Protein AF-A0AA88W824-F1 (afdb_monomer)

Mean predicted aligned error: 10.24 Å

Structure (mmCIF, N/CA/C/O backbone):
data_AF-A0AA88W824-F1
#
_entry.id   AF-A0AA88W824-F1
#
loop_
_atom_site.group_PDB
_atom_site.id
_atom_site.type_symbol
_atom_site.label_atom_id
_atom_site.label_alt_id
_atom_site.label_comp_id
_atom_site.label_asym_id
_atom_site.label_entity_id
_atom_site.label_seq_id
_atom_site.pdbx_PDB_ins_code
_atom_site.Cartn_x
_atom_site.Cartn_y
_atom_site.Cartn_z
_atom_site.occupancy
_atom_site.B_iso_or_equiv
_atom_site.auth_seq_id
_atom_site.auth_comp_id
_atom_site.auth_asym_id
_atom_site.auth_atom_id
_atom_site.pdbx_PDB_model_num
ATOM 1 N N . MET A 1 1 ? 12.846 -14.602 -17.036 1.00 25.97 1 MET A N 1
ATOM 2 C CA . MET A 1 1 ? 12.121 -14.948 -15.792 1.00 25.97 1 MET A CA 1
ATOM 3 C C . MET A 1 1 ? 12.261 -13.798 -14.805 1.00 25.97 1 MET A C 1
ATOM 5 O O . MET A 1 1 ? 13.334 -13.625 -14.248 1.00 25.97 1 MET A O 1
ATOM 9 N N . VAL A 1 2 ? 11.228 -12.968 -14.628 1.00 33.06 2 VAL A N 1
ATOM 10 C CA . VAL A 1 2 ? 11.223 -11.954 -13.558 1.00 33.06 2 VAL A CA 1
ATOM 11 C C . VAL A 1 2 ? 10.705 -12.645 -12.302 1.00 33.06 2 VAL A C 1
ATOM 13 O O . VAL A 1 2 ? 9.521 -12.957 -12.210 1.00 33.06 2 VAL A O 1
ATOM 16 N N . LEU A 1 3 ? 11.601 -12.940 -11.361 1.00 32.06 3 LEU A N 1
ATOM 17 C CA . LEU A 1 3 ? 11.238 -13.434 -10.036 1.00 32.06 3 LEU A CA 1
ATOM 18 C C . LEU A 1 3 ? 10.540 -12.298 -9.278 1.00 32.06 3 LEU A C 1
ATOM 20 O O . LEU A 1 3 ? 11.172 -11.521 -8.567 1.00 32.06 3 LEU A O 1
ATOM 24 N N . THR A 1 4 ? 9.225 -12.156 -9.444 1.00 43.94 4 THR A N 1
ATOM 25 C CA . THR A 1 4 ? 8.429 -11.348 -8.519 1.00 43.94 4 THR A CA 1
ATOM 26 C C . THR A 1 4 ? 8.339 -12.113 -7.205 1.00 43.94 4 THR A C 1
ATOM 28 O O . THR A 1 4 ? 7.482 -12.986 -7.061 1.00 43.94 4 THR A O 1
ATOM 31 N N . TYR A 1 5 ? 9.219 -11.804 -6.253 1.00 45.97 5 TYR A N 1
ATOM 32 C CA . TYR A 1 5 ? 9.064 -12.211 -4.857 1.00 45.97 5 TYR A CA 1
ATOM 33 C C . TYR A 1 5 ? 7.817 -11.503 -4.303 1.00 45.97 5 TYR A C 1
ATOM 35 O O . TYR A 1 5 ? 7.881 -10.400 -3.763 1.00 45.97 5 TYR A O 1
ATOM 43 N N . ARG A 1 6 ? 6.633 -12.072 -4.566 1.00 58.59 6 ARG A N 1
ATOM 44 C CA . ARG A 1 6 ? 5.355 -11.558 -4.063 1.00 58.59 6 ARG A CA 1
ATOM 45 C C . ARG A 1 6 ? 5.198 -12.015 -2.620 1.00 58.59 6 ARG A C 1
ATOM 47 O O . ARG A 1 6 ? 4.500 -12.991 -2.353 1.00 58.59 6 ARG A O 1
ATOM 54 N N . SER A 1 7 ? 5.830 -11.301 -1.696 1.00 75.00 7 SER A N 1
ATOM 55 C CA . SER A 1 7 ? 5.544 -11.466 -0.273 1.00 75.00 7 SER A CA 1
ATOM 56 C C . SER A 1 7 ? 4.084 -11.099 -0.024 1.00 75.00 7 SER A C 1
ATOM 58 O O . SER A 1 7 ? 3.650 -9.975 -0.281 1.00 75.00 7 SER A O 1
ATOM 60 N N . CYS A 1 8 ? 3.300 -12.067 0.427 1.00 83.88 8 CYS A N 1
ATOM 61 C CA . CYS A 1 8 ? 1.900 -11.884 0.765 1.00 83.88 8 CYS A CA 1
ATOM 62 C C . CYS A 1 8 ? 1.733 -12.140 2.258 1.00 83.88 8 CYS A C 1
ATOM 64 O O . CYS A 1 8 ? 2.090 -13.217 2.731 1.00 83.88 8 CYS A O 1
ATOM 66 N N . TYR A 1 9 ? 1.169 -11.177 2.983 1.00 85.94 9 TYR A N 1
ATOM 67 C CA . TYR A 1 9 ? 0.901 -11.301 4.412 1.00 85.94 9 TYR A CA 1
ATOM 68 C C . TYR A 1 9 ? -0.607 -11.320 4.663 1.00 85.94 9 TYR A C 1
ATOM 70 O O . TYR A 1 9 ? -1.365 -10.527 4.100 1.00 85.94 9 TYR A O 1
ATOM 78 N N . GLN A 1 10 ? -1.028 -12.244 5.524 1.00 88.00 10 GLN A N 1
ATOM 79 C CA . GLN A 1 10 ? -2.414 -12.437 5.949 1.00 88.00 10 GLN A CA 1
ATOM 80 C C . GLN A 1 10 ? -2.460 -12.958 7.393 1.00 88.00 10 GLN A C 1
ATOM 82 O O . GLN A 1 10 ? -1.465 -13.507 7.881 1.00 88.00 10 GLN A O 1
ATOM 87 N N . GLY A 1 11 ? -3.601 -12.783 8.068 1.00 87.62 11 GLY A N 1
ATOM 88 C CA . GLY A 1 11 ? -3.834 -13.274 9.432 1.00 87.62 11 GLY A CA 1
ATOM 89 C C . GLY A 1 11 ? -2.751 -12.848 10.432 1.00 87.62 11 GLY A C 1
ATOM 90 O O . GLY A 1 11 ? -2.249 -11.723 10.388 1.00 87.62 11 GLY A O 1
AT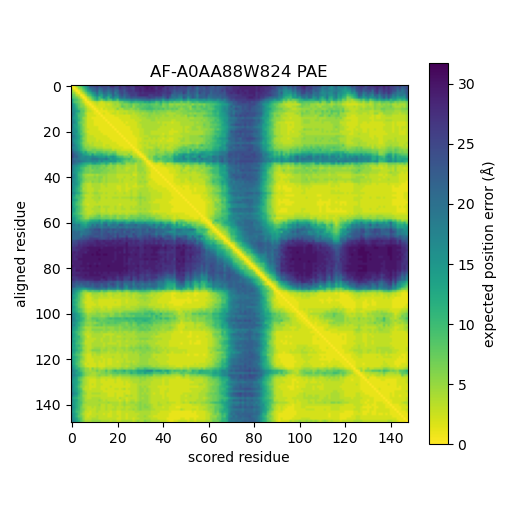OM 91 N N . GLU A 1 12 ? -2.345 -13.773 11.302 1.00 88.19 12 GLU A N 1
ATOM 92 C CA . GLU A 1 12 ? -1.336 -13.563 12.354 1.00 88.19 12 GLU A CA 1
ATOM 93 C C . GLU A 1 12 ? 0.008 -13.022 11.840 1.00 88.19 12 GLU A C 1
ATOM 95 O O . GLU A 1 12 ? 0.632 -12.172 12.477 1.00 88.19 12 GLU A O 1
ATOM 100 N N . GLY A 1 13 ? 0.462 -13.472 10.665 1.00 86.81 13 GLY A N 1
ATOM 101 C CA . GLY A 1 13 ? 1.717 -12.995 10.076 1.00 86.81 13 GLY A CA 1
ATOM 102 C C . GLY A 1 13 ? 1.667 -11.505 9.735 1.00 86.81 13 GLY A C 1
ATOM 103 O O . GLY A 1 13 ? 2.624 -10.774 9.986 1.00 86.81 13 GLY A O 1
ATOM 104 N N . LEU A 1 14 ? 0.525 -11.040 9.227 1.00 87.56 14 LEU A N 1
ATOM 105 C CA . LEU A 1 14 ? 0.293 -9.623 8.965 1.00 87.56 14 LEU A CA 1
ATOM 106 C C . LEU A 1 14 ? 0.157 -8.824 10.265 1.00 87.56 14 LEU A C 1
ATOM 108 O O . LEU A 1 14 ? 0.668 -7.715 10.350 1.00 87.56 14 LEU A O 1
ATOM 112 N N . VAL A 1 15 ? -0.519 -9.361 11.286 1.00 89.06 15 VAL A N 1
ATOM 113 C CA . VAL A 1 15 ? -0.605 -8.720 12.614 1.00 89.06 15 VAL A CA 1
ATOM 114 C C . VAL A 1 15 ? 0.779 -8.484 13.206 1.00 89.06 15 VAL A C 1
ATOM 116 O O . VAL A 1 15 ? 1.068 -7.366 13.629 1.00 89.06 15 VAL A O 1
ATOM 119 N N . ARG A 1 16 ? 1.657 -9.490 13.170 1.00 90.62 16 ARG A N 1
ATOM 120 C CA . ARG A 1 16 ? 3.043 -9.341 13.630 1.00 90.62 16 ARG A CA 1
ATOM 121 C C . ARG A 1 16 ? 3.808 -8.288 12.830 1.00 90.62 16 ARG A C 1
ATOM 123 O O . ARG A 1 16 ? 4.440 -7.431 13.437 1.00 90.62 16 ARG A O 1
ATOM 130 N N . LEU A 1 17 ? 3.709 -8.312 11.499 1.00 89.00 17 LEU A N 1
ATOM 131 C CA . LEU A 1 17 ? 4.379 -7.330 10.642 1.00 89.00 17 LEU A CA 1
ATOM 132 C C . LEU A 1 17 ? 3.921 -5.895 10.940 1.00 89.00 17 LEU A C 1
ATOM 134 O O . LEU A 1 17 ? 4.760 -5.018 11.120 1.00 89.00 17 LEU A O 1
ATOM 138 N N . LEU A 1 18 ? 2.607 -5.655 11.019 1.00 89.50 18 LEU A N 1
ATOM 139 C CA . LEU A 1 18 ? 2.086 -4.310 11.275 1.00 89.50 18 LEU A CA 1
ATOM 140 C C . LEU A 1 18 ? 2.484 -3.798 12.662 1.00 89.50 18 LEU A C 1
ATOM 142 O O . LEU A 1 18 ? 2.864 -2.641 12.768 1.00 89.50 18 LEU A O 1
ATOM 146 N N . LYS A 1 19 ? 2.491 -4.652 13.695 1.00 92.38 19 LYS A N 1
ATOM 147 C CA . LYS A 1 19 ? 2.970 -4.269 15.036 1.00 92.38 19 LYS A CA 1
ATOM 148 C C . LYS A 1 19 ? 4.453 -3.889 15.047 1.00 92.38 19 LYS A C 1
ATOM 150 O O . LYS A 1 19 ? 4.841 -2.967 15.758 1.00 92.38 19 LYS A O 1
ATOM 155 N N . LEU A 1 20 ? 5.288 -4.598 14.281 1.00 92.31 20 LEU A N 1
ATOM 156 C CA . LEU A 1 20 ? 6.708 -4.257 14.147 1.00 92.31 20 LEU A CA 1
ATOM 157 C C . LEU A 1 20 ? 6.884 -2.897 13.463 1.00 92.31 20 LEU A C 1
ATOM 159 O O . LEU A 1 20 ? 7.599 -2.051 13.992 1.00 92.31 20 LEU A O 1
ATOM 163 N N . LEU A 1 21 ? 6.178 -2.670 12.350 1.00 90.19 21 LEU A N 1
ATOM 164 C CA . LEU A 1 21 ? 6.204 -1.391 11.634 1.00 90.19 21 LEU A CA 1
ATOM 165 C C . LEU A 1 21 ? 5.684 -0.239 12.497 1.00 90.19 21 LEU A C 1
ATOM 167 O O . LEU A 1 21 ? 6.287 0.826 12.522 1.00 90.19 21 LEU A O 1
ATOM 171 N N . GLU A 1 22 ? 4.589 -0.444 13.226 1.00 91.81 22 GLU A N 1
ATOM 172 C CA . GLU A 1 22 ? 4.021 0.561 14.127 1.00 91.81 22 GLU A CA 1
ATOM 173 C C . GLU A 1 22 ? 5.022 0.958 15.217 1.00 91.81 22 GLU A C 1
ATOM 175 O O . GLU A 1 22 ? 5.246 2.145 15.460 1.00 91.81 22 GLU A O 1
ATOM 180 N N . ARG A 1 23 ? 5.690 -0.030 15.827 1.00 92.12 23 ARG A N 1
ATOM 181 C CA . ARG A 1 23 ? 6.735 0.218 16.825 1.00 92.12 23 ARG A CA 1
ATOM 182 C C . ARG A 1 23 ? 7.915 0.987 16.235 1.00 92.12 23 ARG A C 1
ATOM 184 O O . ARG A 1 23 ? 8.442 1.883 16.892 1.00 92.12 23 ARG A O 1
ATOM 191 N N . GLU A 1 24 ? 8.343 0.639 15.026 1.00 89.75 24 GLU A N 1
ATOM 192 C CA . GLU A 1 24 ? 9.439 1.324 14.337 1.00 89.75 24 GLU A CA 1
ATOM 193 C C . GLU A 1 24 ? 9.069 2.777 14.003 1.00 89.75 24 GLU A C 1
ATOM 195 O O . GLU A 1 24 ? 9.832 3.691 14.313 1.00 89.75 24 GLU A O 1
ATOM 200 N N . ILE A 1 25 ? 7.856 3.007 13.491 1.00 88.69 25 ILE A N 1
ATOM 201 C CA . ILE A 1 25 ? 7.307 4.343 13.223 1.00 88.69 25 ILE A CA 1
ATOM 202 C C . ILE A 1 25 ? 7.291 5.189 14.496 1.00 88.69 25 ILE A C 1
ATOM 204 O O . ILE A 1 25 ? 7.772 6.322 14.482 1.00 88.69 25 ILE A O 1
ATOM 208 N N . GLU A 1 26 ? 6.764 4.654 15.599 1.00 89.12 26 GLU A N 1
ATOM 209 C CA . GLU A 1 26 ? 6.687 5.399 16.857 1.00 89.12 26 GLU A CA 1
ATOM 210 C C . GLU A 1 26 ? 8.088 5.671 17.426 1.00 89.12 26 GLU A C 1
ATOM 212 O O . GLU A 1 26 ? 8.350 6.774 17.900 1.00 89.12 26 GLU A O 1
ATOM 217 N N . THR A 1 27 ? 9.025 4.728 17.281 1.00 87.44 27 THR A N 1
ATOM 218 C CA . THR A 1 27 ? 10.427 4.925 17.683 1.00 87.44 27 THR A CA 1
ATOM 219 C C . THR A 1 27 ? 11.047 6.101 16.929 1.00 87.44 27 THR A C 1
ATOM 221 O O . THR A 1 27 ? 11.510 7.050 17.558 1.00 87.44 27 THR A O 1
ATOM 224 N N . VAL A 1 28 ? 11.000 6.096 15.591 1.00 85.31 28 VAL A N 1
ATOM 225 C CA . VAL A 1 28 ? 11.556 7.186 14.764 1.00 85.31 28 VAL A CA 1
ATOM 226 C C . VAL A 1 28 ? 10.865 8.519 15.066 1.00 85.31 28 VAL A C 1
ATOM 228 O O . VAL A 1 28 ? 11.503 9.573 15.066 1.00 85.31 28 VAL A O 1
ATOM 231 N N . ARG A 1 29 ? 9.566 8.485 15.368 1.00 83.12 29 ARG A N 1
ATOM 232 C CA . ARG A 1 29 ? 8.777 9.677 15.678 1.00 83.12 29 ARG A CA 1
ATOM 233 C C . ARG A 1 29 ? 9.134 10.306 17.024 1.00 83.12 29 ARG A C 1
ATOM 235 O O . ARG A 1 29 ? 9.182 11.531 17.102 1.00 83.12 29 ARG A O 1
ATOM 242 N N . ILE A 1 30 ? 9.426 9.510 18.052 1.00 78.56 30 ILE A N 1
ATOM 243 C CA . ILE A 1 30 ? 9.901 10.016 19.353 1.00 78.56 30 ILE A CA 1
ATOM 244 C C . ILE A 1 30 ? 11.241 10.749 19.194 1.00 78.56 30 ILE A C 1
ATOM 246 O O . ILE A 1 30 ? 11.459 11.774 19.835 1.00 78.56 30 ILE A O 1
ATOM 250 N N . PHE A 1 31 ? 12.113 10.282 18.298 1.00 72.62 31 PHE A N 1
ATOM 251 C CA . PHE A 1 31 ? 13.379 10.961 18.002 1.00 72.62 31 PHE A CA 1
ATOM 252 C C . PHE A 1 31 ? 13.217 12.244 17.169 1.00 72.62 31 PHE A C 1
ATOM 254 O O . PHE A 1 31 ? 14.150 13.041 17.097 1.00 72.62 31 PHE A O 1
ATOM 261 N N . ASN A 1 32 ? 12.057 12.468 16.540 1.00 68.50 32 ASN A N 1
ATOM 262 C CA . ASN A 1 32 ? 11.829 13.583 15.619 1.00 68.50 32 ASN A CA 1
ATOM 263 C C . ASN A 1 32 ? 10.467 14.260 15.862 1.00 68.50 32 ASN A C 1
ATOM 265 O O . ASN A 1 32 ? 9.590 14.298 14.997 1.00 68.50 32 ASN A O 1
ATOM 269 N N . THR A 1 33 ? 10.284 14.804 17.067 1.00 72.38 33 THR A N 1
ATOM 270 C CA . THR A 1 33 ? 9.034 15.458 17.507 1.00 72.38 33 THR A CA 1
ATOM 271 C C . THR A 1 33 ? 8.814 16.854 16.917 1.00 72.38 33 THR A C 1
ATOM 273 O O . THR A 1 33 ? 7.743 17.432 17.088 1.00 72.38 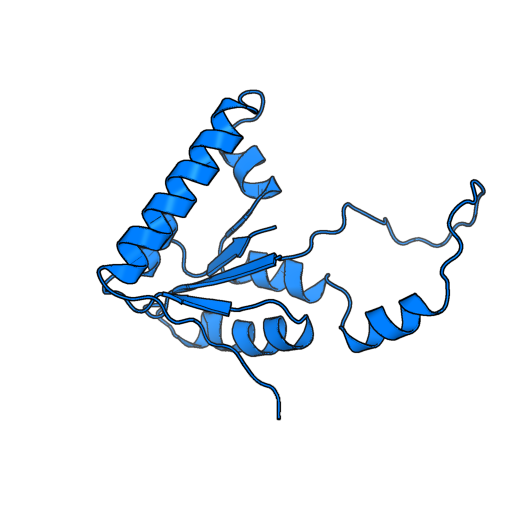33 THR A O 1
ATOM 276 N N . ASN A 1 34 ? 9.795 17.392 16.189 1.00 78.50 34 ASN A N 1
ATOM 277 C CA . ASN A 1 34 ? 9.801 18.783 15.728 1.00 78.50 34 ASN A CA 1
ATOM 278 C C . ASN A 1 34 ? 8.852 19.057 14.548 1.00 78.50 34 ASN A C 1
ATOM 280 O O . ASN A 1 34 ? 8.620 20.215 14.204 1.00 78.50 34 ASN A O 1
ATOM 284 N N . LEU A 1 35 ? 8.304 18.016 13.910 1.00 82.38 35 LEU A N 1
ATOM 285 C CA . LEU A 1 35 ? 7.421 18.151 12.752 1.00 82.38 35 LEU A CA 1
ATOM 286 C C . LEU A 1 35 ? 5.980 17.723 13.069 1.00 82.38 35 LEU A C 1
ATOM 288 O O . LEU A 1 35 ? 5.754 16.656 13.645 1.00 82.38 35 LEU A O 1
ATOM 292 N N . PRO A 1 36 ? 4.969 18.484 12.605 1.00 87.38 36 PRO A N 1
ATOM 293 C CA . PRO A 1 36 ? 3.584 18.035 12.623 1.00 87.38 36 PRO A CA 1
ATOM 294 C C . PRO A 1 36 ? 3.422 16.673 11.937 1.00 87.38 36 PRO A C 1
ATOM 296 O O . PRO A 1 36 ? 3.988 16.438 10.866 1.00 87.38 36 PRO A O 1
ATOM 299 N N . HIS A 1 37 ? 2.568 15.809 12.498 1.00 83.62 37 HIS A N 1
ATOM 300 C CA . HIS A 1 37 ? 2.371 14.422 12.043 1.00 83.62 37 HIS A CA 1
ATOM 301 C C . HIS A 1 37 ? 2.191 14.298 10.522 1.00 83.62 37 HIS A C 1
ATOM 303 O O . HIS A 1 37 ? 2.804 13.455 9.880 1.00 83.62 37 HIS A O 1
ATOM 309 N N . LYS A 1 38 ? 1.395 15.188 9.920 1.00 85.19 38 LYS A N 1
ATOM 310 C CA . LYS A 1 38 ? 1.107 15.184 8.479 1.00 85.19 38 LYS A CA 1
ATOM 311 C C . LYS A 1 38 ? 2.332 15.495 7.610 1.00 85.19 38 LYS A C 1
ATOM 313 O O . LYS A 1 38 ? 2.414 14.993 6.491 1.00 85.19 38 LYS A O 1
ATOM 318 N N . ILE A 1 39 ? 3.247 16.338 8.089 1.00 86.19 39 ILE A N 1
ATOM 319 C CA . ILE A 1 39 ? 4.468 16.711 7.360 1.00 86.19 39 ILE A CA 1
ATOM 320 C C . ILE A 1 39 ? 5.470 15.562 7.438 1.00 86.19 39 ILE A C 1
ATOM 322 O O . ILE A 1 39 ? 5.954 15.117 6.400 1.00 86.19 39 ILE A O 1
ATOM 326 N N . TRP A 1 40 ? 5.686 15.027 8.642 1.00 88.25 40 TRP A N 1
ATOM 327 C CA . TRP A 1 40 ? 6.540 13.861 8.867 1.00 88.25 40 TRP A CA 1
ATOM 328 C C . TRP A 1 40 ? 6.074 12.654 8.039 1.00 88.25 40 TRP A C 1
ATOM 330 O O . TRP A 1 40 ? 6.855 12.044 7.309 1.00 88.25 40 TRP A O 1
ATOM 340 N N . LEU A 1 41 ? 4.764 12.382 8.039 1.00 87.69 41 LEU A N 1
ATOM 341 C CA . LEU A 1 41 ? 4.188 11.283 7.269 1.00 87.69 41 LEU A CA 1
ATOM 342 C C . LEU A 1 41 ? 4.477 11.415 5.771 1.00 87.69 41 LEU A C 1
ATOM 344 O O . LEU A 1 41 ? 4.836 10.440 5.124 1.00 87.69 41 LEU A O 1
ATOM 348 N N . LYS A 1 42 ? 4.369 12.625 5.212 1.00 88.19 42 LYS A N 1
ATOM 349 C CA . LYS A 1 42 ? 4.677 12.873 3.796 1.00 88.19 42 LYS A CA 1
ATOM 350 C C . LYS A 1 42 ? 6.160 12.725 3.466 1.00 88.19 42 LYS A C 1
ATOM 352 O O . LYS A 1 42 ? 6.482 12.472 2.305 1.00 88.19 42 LYS A O 1
ATOM 357 N N . GLN A 1 43 ? 7.058 12.908 4.431 1.00 88.12 43 GLN A N 1
ATOM 358 C CA . GLN A 1 43 ? 8.496 12.733 4.217 1.00 88.12 43 GLN A CA 1
ATOM 359 C C . GLN A 1 43 ? 8.880 11.256 4.138 1.00 88.12 43 GLN A C 1
ATOM 361 O O . GLN A 1 43 ? 9.674 10.906 3.271 1.00 88.12 43 GLN A O 1
ATOM 366 N N . HIS A 1 44 ? 8.259 10.401 4.955 1.00 89.94 44 HIS A N 1
ATOM 367 C CA . HIS A 1 44 ? 8.601 8.975 5.050 1.00 89.94 44 HIS A CA 1
ATOM 368 C C . HIS A 1 44 ? 7.677 8.043 4.255 1.00 89.94 44 HIS A C 1
ATOM 370 O O . HIS A 1 44 ? 8.072 6.939 3.889 1.00 89.94 44 HIS A O 1
ATOM 376 N N . PHE A 1 45 ? 6.458 8.484 3.935 1.00 93.94 45 PHE A N 1
ATOM 377 C CA . PHE A 1 45 ? 5.459 7.656 3.267 1.00 93.94 45 PHE A CA 1
ATOM 378 C C . PHE A 1 45 ? 4.833 8.350 2.057 1.00 93.94 45 PHE A C 1
ATOM 380 O O . PHE A 1 45 ? 4.724 9.577 1.969 1.00 93.94 45 PHE A O 1
ATOM 387 N N . SER A 1 46 ? 4.397 7.528 1.109 1.00 95.12 46 SER A N 1
ATOM 388 C CA . SER A 1 46 ? 3.495 7.903 0.017 1.00 95.12 46 SER A CA 1
ATOM 389 C C . SER A 1 46 ? 2.192 7.147 0.221 1.00 95.12 46 SER A C 1
ATOM 391 O O . SER A 1 46 ? 2.213 5.919 0.238 1.00 95.12 46 SER A O 1
ATOM 393 N N . VAL A 1 47 ? 1.070 7.842 0.399 1.00 95.19 47 VAL A N 1
ATOM 394 C CA . VAL A 1 47 ? -0.200 7.197 0.763 1.00 95.19 47 VAL A CA 1
ATOM 395 C C . VAL A 1 47 ? -1.205 7.323 -0.371 1.00 95.19 47 VAL A C 1
ATOM 397 O O . VAL A 1 47 ? -1.490 8.411 -0.860 1.00 95.19 47 VAL A O 1
ATOM 400 N N . GLY A 1 48 ? -1.782 6.192 -0.761 1.00 94.81 48 GLY A N 1
ATOM 401 C CA . GLY A 1 48 ? -2.724 6.093 -1.863 1.00 94.81 48 GLY A CA 1
ATOM 402 C C . GLY A 1 48 ? -2.043 5.807 -3.199 1.00 94.81 48 GLY A C 1
ATOM 403 O O . GLY A 1 48 ? -0.850 6.030 -3.401 1.00 94.81 48 GLY A O 1
ATOM 404 N N . VAL A 1 49 ? -2.837 5.291 -4.136 1.00 95.75 49 VAL A N 1
ATOM 405 C CA . VAL A 1 49 ? -2.352 4.858 -5.453 1.00 95.75 49 VAL A CA 1
ATOM 406 C C . VAL A 1 49 ? -1.712 6.020 -6.218 1.00 95.75 49 VAL A C 1
ATOM 408 O O . VAL A 1 49 ? -0.656 5.843 -6.818 1.00 95.75 49 VAL A O 1
ATOM 411 N N . ASN A 1 50 ? -2.312 7.211 -6.170 1.00 95.31 50 ASN A N 1
ATOM 412 C CA . ASN A 1 50 ? -1.829 8.383 -6.898 1.00 95.31 50 ASN A CA 1
ATOM 413 C C . ASN A 1 50 ? -0.425 8.816 -6.450 1.00 95.31 50 ASN A C 1
ATOM 415 O O . ASN A 1 50 ? 0.463 8.984 -7.281 1.00 95.31 50 ASN A O 1
ATOM 419 N N . ASP A 1 51 ? -0.206 8.940 -5.140 1.00 94.88 51 ASP A N 1
ATOM 420 C CA . ASP A 1 51 ? 1.081 9.373 -4.592 1.00 94.88 51 ASP A CA 1
ATOM 421 C C . ASP A 1 51 ? 2.171 8.332 -4.863 1.00 94.88 51 ASP A C 1
ATOM 423 O O . ASP A 1 51 ? 3.256 8.684 -5.325 1.00 94.88 51 ASP A O 1
ATOM 427 N N . VAL A 1 52 ? 1.867 7.044 -4.664 1.00 95.50 52 VAL A N 1
ATOM 428 C CA . VAL A 1 52 ? 2.794 5.947 -4.989 1.00 95.50 52 VAL A CA 1
ATOM 429 C C . VAL A 1 52 ? 3.143 5.947 -6.483 1.00 95.50 52 VAL A C 1
ATOM 431 O O . VAL A 1 52 ? 4.316 5.828 -6.835 1.00 95.50 52 VAL A O 1
ATOM 434 N N . THR A 1 53 ? 2.155 6.143 -7.361 1.00 95.25 53 THR A N 1
ATOM 435 C CA . THR A 1 53 ? 2.368 6.219 -8.818 1.00 95.25 53 THR A CA 1
ATOM 436 C C . THR A 1 53 ? 3.256 7.412 -9.176 1.00 95.25 53 THR A C 1
ATOM 438 O O . THR A 1 53 ? 4.274 7.224 -9.841 1.00 95.25 53 THR A O 1
ATOM 441 N N . ARG A 1 54 ? 2.958 8.610 -8.642 1.00 94.56 54 ARG A N 1
ATOM 442 C CA . ARG A 1 54 ? 3.776 9.825 -8.834 1.00 94.56 54 ARG A CA 1
ATOM 443 C C . ARG A 1 54 ? 5.242 9.589 -8.502 1.00 94.56 54 ARG A C 1
ATOM 445 O O . ARG A 1 54 ? 6.107 10.158 -9.172 1.00 94.56 54 ARG A O 1
ATOM 452 N N . VAL A 1 55 ? 5.521 8.872 -7.414 1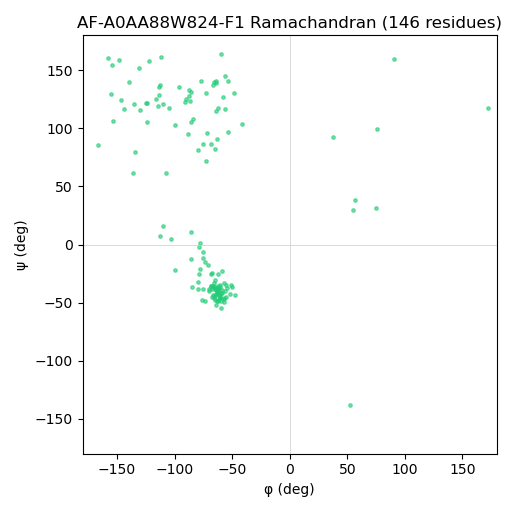.00 93.81 55 VAL A N 1
ATOM 453 C CA . VAL A 1 55 ? 6.899 8.624 -6.979 1.00 93.81 55 VAL A CA 1
ATOM 454 C C . VAL A 1 55 ? 7.565 7.610 -7.904 1.00 93.81 55 VAL A C 1
ATOM 456 O O . VAL A 1 55 ? 8.637 7.898 -8.427 1.00 93.81 55 VAL A O 1
ATOM 459 N N . LEU A 1 56 ? 6.912 6.483 -8.198 1.00 93.12 56 LEU A N 1
ATOM 460 C CA . LEU A 1 56 ? 7.460 5.465 -9.101 1.00 93.12 56 LEU A CA 1
ATOM 461 C C . LEU A 1 56 ? 7.769 5.999 -10.509 1.00 93.1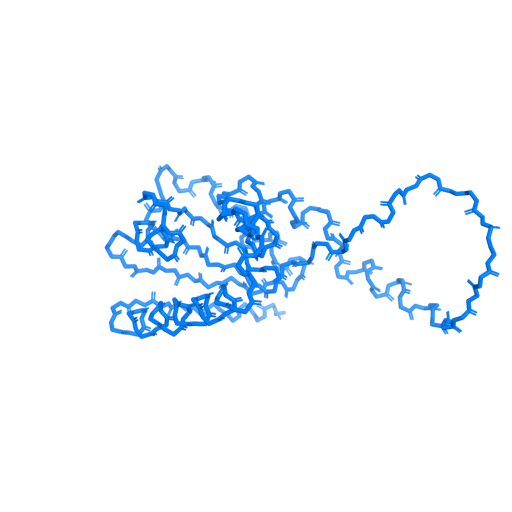2 56 LEU A C 1
ATOM 463 O O . LEU A 1 56 ? 8.793 5.640 -11.092 1.00 93.12 56 LEU A O 1
ATOM 467 N N . GLU A 1 57 ? 6.912 6.864 -11.053 1.00 92.44 57 GLU A N 1
ATOM 468 C CA . GLU A 1 57 ? 7.125 7.496 -12.362 1.00 92.44 57 GLU A CA 1
ATOM 469 C C . GLU A 1 57 ? 8.352 8.414 -12.371 1.00 92.44 57 GLU A C 1
ATOM 471 O O . GLU A 1 57 ? 9.087 8.442 -13.357 1.00 92.44 57 GLU A O 1
ATOM 476 N N . ARG A 1 58 ? 8.604 9.120 -11.259 1.00 90.38 58 ARG A N 1
ATOM 477 C CA . ARG A 1 58 ? 9.766 10.008 -11.088 1.00 90.38 58 ARG A CA 1
ATOM 478 C C . ARG A 1 58 ? 11.064 9.267 -10.783 1.00 90.38 58 ARG A C 1
ATOM 480 O O . ARG A 1 58 ? 12.132 9.830 -10.996 1.00 90.38 58 ARG A O 1
ATOM 487 N N . MET A 1 59 ? 10.995 8.032 -10.288 1.00 89.19 59 MET A N 1
ATOM 488 C CA . MET A 1 59 ? 12.186 7.199 -10.132 1.00 89.19 59 MET A CA 1
ATOM 489 C C . MET A 1 59 ? 12.761 6.864 -11.518 1.00 89.19 59 MET A C 1
ATOM 491 O O . MET A 1 59 ? 11.984 6.580 -12.433 1.00 89.19 59 MET A O 1
ATOM 495 N N . PRO A 1 60 ? 14.090 6.858 -11.709 1.00 79.88 60 PRO A N 1
ATOM 496 C CA . PRO A 1 60 ? 14.682 6.453 -12.976 1.00 79.88 60 PRO A CA 1
ATOM 497 C C . PRO A 1 60 ? 14.378 4.971 -13.267 1.00 79.88 60 PRO A C 1
ATOM 499 O O . PRO A 1 60 ? 14.417 4.138 -12.355 1.00 79.88 60 PRO A O 1
ATOM 502 N N . PRO A 1 61 ? 14.079 4.599 -14.526 1.00 72.81 61 PRO A N 1
ATOM 503 C CA . PRO A 1 61 ? 14.004 3.199 -14.921 1.00 72.81 61 PRO A CA 1
ATOM 504 C C . PRO A 1 61 ? 15.299 2.467 -14.605 1.00 72.81 61 PRO A C 1
ATOM 506 O O . PRO A 1 61 ? 16.382 3.011 -14.793 1.00 72.81 61 PRO A O 1
ATOM 509 N N . VAL A 1 62 ? 15.202 1.195 -14.221 1.00 68.12 62 VAL A N 1
ATOM 510 C CA . VAL A 1 62 ? 16.380 0.358 -13.938 1.00 68.12 62 VAL A CA 1
ATOM 511 C 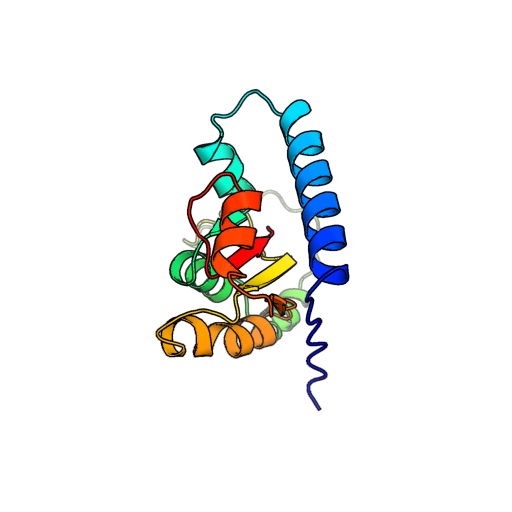C . VAL A 1 62 ? 17.351 0.312 -15.125 1.00 68.12 62 VAL A C 1
ATOM 513 O O . VAL A 1 62 ? 18.561 0.312 -14.921 1.00 68.12 62 VAL A O 1
ATOM 516 N N . ALA A 1 63 ? 16.832 0.333 -16.357 1.00 61.12 63 ALA A N 1
ATOM 517 C CA . ALA A 1 63 ? 17.641 0.402 -17.576 1.00 61.12 63 ALA A CA 1
ATOM 518 C C . ALA A 1 63 ? 18.399 1.737 -17.723 1.00 61.12 63 ALA A C 1
ATOM 520 O O . ALA A 1 63 ? 19.539 1.750 -18.173 1.00 61.12 63 ALA A O 1
ATOM 521 N N . ALA A 1 64 ? 17.800 2.851 -17.294 1.00 58.25 64 ALA A N 1
ATOM 522 C CA . ALA A 1 64 ? 18.426 4.172 -17.327 1.00 58.25 64 ALA A CA 1
ATOM 523 C C . ALA A 1 64 ? 19.407 4.380 -16.160 1.00 58.25 64 ALA A C 1
ATOM 525 O O . ALA A 1 64 ? 20.430 5.037 -16.326 1.00 58.25 64 ALA A O 1
ATOM 526 N N . ALA A 1 65 ? 19.138 3.777 -14.996 1.00 56.78 65 ALA A N 1
ATOM 527 C CA . ALA A 1 65 ? 20.047 3.804 -13.852 1.00 56.78 65 ALA A CA 1
ATOM 528 C C . ALA A 1 65 ? 21.379 3.103 -14.174 1.00 56.78 65 ALA A C 1
ATOM 530 O O . ALA A 1 65 ? 22.439 3.628 -13.849 1.00 56.78 65 ALA A O 1
ATOM 531 N N . ALA A 1 66 ? 21.343 1.968 -14.886 1.00 52.47 66 ALA A N 1
ATOM 532 C CA . ALA A 1 66 ? 22.550 1.279 -15.346 1.00 52.47 66 ALA A CA 1
ATOM 533 C C . ALA A 1 66 ? 23.375 2.125 -16.337 1.00 52.47 66 ALA A C 1
ATOM 535 O O . ALA A 1 66 ? 24.598 2.138 -16.249 1.00 52.47 66 ALA A O 1
ATOM 536 N N . ALA A 1 67 ? 22.721 2.891 -17.218 1.00 51.75 67 ALA A N 1
ATOM 537 C CA . ALA A 1 67 ? 23.398 3.824 -18.123 1.00 51.75 67 ALA A CA 1
ATOM 538 C C . ALA A 1 67 ? 24.026 5.021 -17.379 1.00 51.75 67 ALA A C 1
ATOM 540 O O . ALA A 1 67 ? 25.125 5.449 -17.718 1.00 51.75 67 ALA A O 1
ATOM 541 N N . ALA A 1 68 ? 23.381 5.516 -16.316 1.00 53.94 68 ALA A N 1
ATOM 542 C CA . ALA A 1 68 ? 23.928 6.571 -15.455 1.00 53.94 68 ALA A CA 1
ATOM 543 C C . ALA A 1 68 ? 25.109 6.098 -14.580 1.00 53.94 68 ALA A C 1
ATOM 545 O O . ALA A 1 68 ? 25.889 6.910 -14.092 1.00 53.94 68 ALA A O 1
ATOM 546 N N . THR A 1 69 ? 25.274 4.783 -14.409 1.00 45.97 69 THR A N 1
ATOM 547 C CA . THR A 1 69 ? 26.351 4.170 -13.610 1.00 45.97 69 THR A CA 1
ATOM 548 C C . THR A 1 69 ? 27.697 4.130 -14.366 1.00 45.97 69 THR A C 1
ATOM 550 O O . THR A 1 69 ? 28.717 3.741 -13.805 1.00 45.97 69 THR A O 1
ATOM 553 N N . GLY A 1 70 ? 27.735 4.584 -15.628 1.00 38.50 70 GLY A N 1
ATOM 554 C CA . GLY A 1 70 ? 28.963 4.769 -16.415 1.00 38.50 70 GLY A CA 1
ATOM 555 C C . GLY A 1 70 ? 29.773 6.031 -16.078 1.00 38.50 70 GLY A C 1
ATOM 556 O O . GLY A 1 70 ? 30.804 6.264 -16.699 1.00 38.50 70 GLY A O 1
ATOM 557 N N . SER A 1 71 ? 29.343 6.847 -15.110 1.00 41.16 71 SER A N 1
ATOM 558 C CA . SER A 1 71 ? 30.104 8.007 -14.632 1.00 41.16 71 SER A CA 1
ATOM 559 C C . SER A 1 71 ? 30.114 8.043 -13.105 1.00 41.16 71 SER A C 1
ATOM 561 O O . SER A 1 71 ? 29.361 8.765 -12.457 1.00 41.16 71 SER A O 1
ATOM 563 N N . PHE A 1 72 ? 30.981 7.225 -12.510 1.00 37.81 72 PHE A N 1
ATOM 564 C CA . PHE A 1 72 ? 31.456 7.475 -11.156 1.00 37.81 72 PHE A CA 1
ATOM 565 C C . PHE A 1 72 ? 32.691 8.370 -11.230 1.00 37.81 72 PHE A C 1
ATOM 567 O O . PHE A 1 72 ? 33.807 7.871 -11.338 1.00 37.81 72 PHE A O 1
ATOM 574 N N . SER A 1 73 ? 32.490 9.675 -11.086 1.00 33.56 73 SER A N 1
ATOM 575 C CA . SER A 1 73 ? 33.497 10.544 -10.481 1.00 33.56 73 SER A CA 1
ATOM 576 C C . SER A 1 73 ? 32.843 11.259 -9.308 1.00 33.56 73 SER A C 1
ATOM 578 O O . SER A 1 73 ? 31.999 12.137 -9.468 1.00 33.56 73 SER A O 1
ATOM 580 N N . ARG A 1 74 ? 33.199 10.805 -8.103 1.00 45.16 74 ARG A N 1
ATOM 581 C CA . ARG A 1 74 ? 33.033 11.567 -6.865 1.00 45.16 74 ARG A CA 1
ATOM 582 C C . ARG A 1 74 ? 33.928 12.806 -6.965 1.00 45.16 74 ARG A C 1
ATOM 584 O O . ARG A 1 74 ? 35.074 12.662 -7.369 1.00 45.16 74 ARG A O 1
ATOM 591 N N . LEU A 1 75 ? 33.400 13.941 -6.499 1.00 45.81 75 LEU A N 1
ATOM 592 C CA . LEU A 1 75 ? 34.012 15.277 -6.436 1.00 45.81 75 LEU A CA 1
ATOM 593 C C . LEU A 1 75 ? 34.068 16.012 -7.785 1.00 45.81 75 LEU A C 1
ATOM 595 O O . LEU A 1 75 ? 35.001 15.819 -8.548 1.00 45.81 75 LEU A O 1
ATOM 599 N N . ASP A 1 76 ? 33.120 16.928 -8.016 1.00 32.28 76 ASP A N 1
ATOM 600 C CA . ASP A 1 76 ? 33.515 18.273 -8.441 1.00 32.28 76 ASP A CA 1
ATOM 601 C C . ASP A 1 76 ? 32.461 19.331 -8.078 1.00 32.28 76 ASP A C 1
ATOM 603 O O . A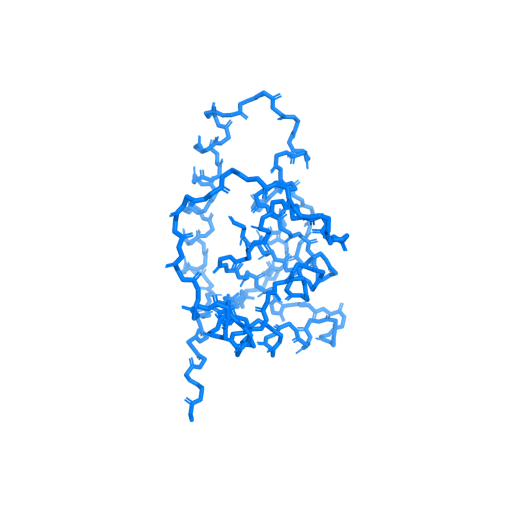SP A 1 76 ? 31.264 19.189 -8.344 1.00 32.28 76 ASP A O 1
ATOM 607 N N . VAL A 1 77 ? 32.937 20.397 -7.441 1.00 47.62 77 VAL A N 1
ATOM 608 C CA . VAL A 1 77 ? 32.257 21.684 -7.318 1.00 47.62 77 VAL A CA 1
ATOM 609 C C . VAL A 1 77 ? 32.598 22.427 -8.602 1.00 47.62 77 VAL A C 1
ATOM 611 O O . VAL A 1 77 ? 33.737 22.850 -8.735 1.00 47.62 77 VAL A O 1
ATOM 614 N N . SER A 1 78 ? 31.647 22.594 -9.528 1.00 41.59 78 SER A N 1
ATOM 615 C CA . SER A 1 78 ? 31.512 23.786 -10.394 1.00 41.59 78 SER A CA 1
ATOM 616 C C . SER A 1 78 ? 30.447 23.615 -11.485 1.00 41.59 78 SER A C 1
ATOM 618 O O . SER A 1 78 ? 30.562 22.796 -12.389 1.00 41.59 78 SER A O 1
ATOM 620 N N . ASN A 1 79 ? 29.430 24.471 -11.392 1.00 44.69 79 ASN A N 1
ATOM 621 C CA . ASN A 1 79 ? 28.794 25.223 -12.473 1.00 44.69 79 ASN A CA 1
ATOM 622 C C . ASN A 1 79 ? 28.617 24.543 -13.850 1.00 44.69 79 ASN A C 1
ATOM 624 O O . ASN A 1 79 ? 29.452 24.719 -14.738 1.00 44.69 79 ASN A O 1
ATOM 628 N N . ARG A 1 80 ? 27.461 23.897 -14.076 1.00 36.66 80 ARG A N 1
ATOM 629 C CA . ARG A 1 80 ? 26.814 23.839 -15.400 1.00 36.66 80 ARG A CA 1
ATOM 630 C C . ARG A 1 80 ? 25.294 23.876 -15.269 1.00 36.66 80 ARG A C 1
ATOM 632 O O . ARG A 1 80 ? 24.679 22.958 -14.732 1.00 36.66 80 ARG A O 1
ATOM 639 N N . ASP A 1 81 ? 24.720 24.942 -15.815 1.00 38.06 81 ASP A N 1
ATOM 640 C CA . ASP A 1 81 ? 23.303 25.094 -16.106 1.00 38.06 81 ASP A CA 1
ATOM 641 C C . ASP A 1 81 ? 22.809 23.963 -17.013 1.00 38.06 81 ASP A C 1
ATOM 643 O O . ASP A 1 81 ? 23.230 23.809 -18.160 1.00 38.06 81 ASP A O 1
ATOM 647 N N . SER A 1 82 ? 21.887 23.164 -16.492 1.00 37.62 82 SER A N 1
ATOM 648 C CA . SER A 1 82 ? 20.925 22.377 -17.261 1.00 37.62 82 SER A CA 1
ATOM 649 C C . SER A 1 82 ? 19.721 22.169 -16.353 1.00 37.62 82 SER A C 1
ATOM 651 O O . SER A 1 82 ? 19.776 21.466 -15.347 1.00 37.62 82 SER A O 1
ATOM 653 N N . THR A 1 83 ? 18.652 22.887 -16.667 1.00 41.03 83 THR A N 1
ATOM 654 C CA . THR A 1 83 ? 17.394 22.994 -15.930 1.00 41.03 83 THR A CA 1
ATOM 655 C C . THR A 1 83 ? 16.766 21.628 -15.651 1.00 41.03 83 THR A C 1
ATOM 657 O O . THR A 1 83 ? 16.031 21.063 -16.454 1.00 41.03 83 THR A O 1
ATOM 660 N N . GLY A 1 84 ? 17.018 21.116 -14.453 1.00 39.81 84 GLY A N 1
ATOM 661 C CA . GLY A 1 84 ? 16.362 19.940 -13.907 1.00 39.81 84 GLY A CA 1
ATOM 662 C C . GLY A 1 84 ? 16.662 19.866 -12.424 1.00 39.81 84 GLY A C 1
ATOM 663 O O . GLY A 1 84 ? 17.631 19.234 -12.031 1.00 39.81 84 GLY A O 1
ATOM 664 N N . ASN A 1 85 ? 15.856 20.560 -11.615 1.00 36.06 85 ASN A N 1
ATOM 665 C CA . ASN A 1 85 ? 15.916 20.545 -10.153 1.00 36.06 85 ASN A CA 1
ATOM 666 C C . ASN A 1 85 ? 16.146 19.109 -9.648 1.00 36.06 85 ASN A C 1
ATOM 668 O O . ASN A 1 85 ? 15.210 18.304 -9.626 1.00 36.06 85 ASN A O 1
ATOM 672 N N . ALA A 1 86 ? 17.374 18.791 -9.233 1.00 46.19 86 ALA A N 1
ATOM 673 C CA . ALA A 1 86 ? 17.692 17.568 -8.511 1.00 46.19 86 ALA A CA 1
ATOM 674 C C . ALA A 1 86 ? 17.137 17.716 -7.089 1.00 46.19 86 ALA A C 1
ATOM 676 O O . ALA A 1 86 ? 17.854 17.961 -6.122 1.00 46.19 86 ALA A O 1
ATOM 677 N N . GLY A 1 87 ? 15.808 17.660 -6.987 1.00 44.78 87 GLY A N 1
ATOM 678 C CA . GLY A 1 87 ? 15.122 17.527 -5.715 1.00 44.78 87 GLY A CA 1
ATOM 679 C C . GLY A 1 87 ? 15.563 16.239 -5.012 1.00 44.78 87 GLY A C 1
ATOM 680 O O . GLY A 1 87 ? 16.132 15.353 -5.655 1.00 44.78 87 GLY A O 1
ATOM 681 N N . PRO A 1 88 ? 15.298 16.111 -3.701 1.00 50.28 88 PRO A N 1
ATOM 682 C CA . PRO A 1 88 ? 15.642 14.912 -2.946 1.00 50.28 88 PRO A CA 1
ATOM 683 C C . PRO A 1 88 ? 15.166 13.669 -3.702 1.00 50.28 88 PRO A C 1
ATOM 685 O O . PRO A 1 88 ? 14.024 13.620 -4.167 1.00 50.28 88 PRO A O 1
ATOM 688 N N . THR A 1 89 ? 16.052 12.687 -3.866 1.00 56.16 89 THR A N 1
ATOM 689 C CA . THR A 1 89 ? 15.768 11.430 -4.559 1.00 56.16 89 THR A CA 1
ATOM 690 C C . THR A 1 89 ? 14.685 10.677 -3.791 1.00 56.16 89 THR A C 1
ATOM 692 O O . THR A 1 89 ? 14.968 9.936 -2.854 1.00 56.16 89 THR A O 1
ATOM 695 N N . LEU A 1 90 ? 13.421 10.907 -4.147 1.00 69.31 90 LEU A N 1
ATOM 696 C CA . LEU A 1 90 ? 12.271 10.215 -3.572 1.00 69.31 90 LEU A CA 1
ATOM 697 C C . LEU A 1 90 ? 12.229 8.805 -4.165 1.00 69.31 90 LEU A C 1
ATOM 699 O O . LEU A 1 90 ? 11.600 8.567 -5.195 1.00 69.31 90 LEU A O 1
ATOM 703 N N . GLN A 1 91 ? 12.954 7.889 -3.536 1.00 87.38 91 GLN A N 1
ATOM 704 C CA . GLN A 1 91 ? 12.962 6.474 -3.875 1.00 87.38 91 GLN A CA 1
ATOM 705 C C . GLN A 1 91 ? 11.987 5.736 -2.962 1.00 87.38 91 GLN A C 1
ATOM 707 O O . GLN A 1 91 ? 11.959 5.980 -1.764 1.00 87.38 91 GLN A O 1
ATOM 712 N N . LEU A 1 92 ? 11.172 4.841 -3.523 1.00 92.00 92 LEU A N 1
ATOM 713 C CA . LEU A 1 92 ? 10.418 3.890 -2.711 1.00 92.00 92 LEU A CA 1
ATOM 714 C C . LEU A 1 92 ? 11.282 2.662 -2.437 1.00 92.00 92 LEU A C 1
ATOM 716 O O . LEU A 1 92 ? 11.832 2.071 -3.367 1.00 92.00 92 LEU A O 1
ATOM 720 N N . GLN A 1 93 ? 11.348 2.263 -1.172 1.00 92.06 93 GLN A N 1
ATOM 721 C CA . GLN A 1 93 ? 12.007 1.038 -0.725 1.00 92.06 93 GLN A CA 1
ATOM 722 C C . GLN A 1 93 ? 11.076 -0.172 -0.824 1.00 92.06 93 GLN A C 1
ATOM 724 O O . GLN A 1 93 ? 11.512 -1.263 -1.175 1.00 92.06 93 GLN A O 1
ATOM 729 N N . ALA A 1 94 ? 9.785 0.016 -0.541 1.00 93.25 94 ALA A N 1
ATOM 730 C CA . ALA A 1 94 ? 8.763 -1.021 -0.633 1.00 93.25 94 ALA A CA 1
ATOM 731 C C . ALA A 1 94 ? 7.366 -0.412 -0.780 1.00 93.25 94 ALA A C 1
ATOM 733 O O . ALA A 1 94 ? 7.134 0.748 -0.434 1.00 93.25 94 ALA A O 1
ATOM 734 N N . ILE A 1 95 ? 6.420 -1.210 -1.275 1.00 95.25 95 ILE A N 1
ATOM 735 C CA . ILE A 1 95 ? 5.006 -0.837 -1.370 1.00 95.25 95 ILE A CA 1
ATOM 736 C C . ILE A 1 95 ? 4.165 -1.878 -0.641 1.00 95.25 95 ILE A C 1
ATOM 738 O O . ILE A 1 95 ? 4.169 -3.047 -1.018 1.00 95.25 95 ILE A O 1
ATOM 742 N N . LEU A 1 96 ? 3.399 -1.451 0.360 1.00 94.94 96 LEU A N 1
ATOM 743 C CA . LEU A 1 96 ? 2.317 -2.230 0.954 1.00 94.94 96 LEU A CA 1
ATOM 744 C C . LEU A 1 96 ? 1.041 -1.979 0.145 1.00 94.94 96 LEU A C 1
ATOM 746 O O . LEU A 1 96 ? 0.631 -0.827 -0.015 1.00 94.94 96 LEU A O 1
ATOM 750 N N . LEU A 1 97 ? 0.414 -3.035 -0.372 1.00 95.00 97 LEU A N 1
ATOM 751 C CA . LEU A 1 97 ? -0.777 -2.936 -1.215 1.00 95.00 97 LEU A CA 1
ATOM 752 C C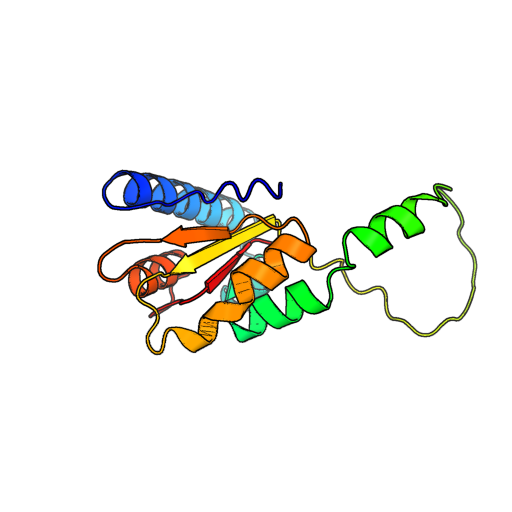 . LEU A 1 97 ? -1.929 -3.772 -0.652 1.00 95.00 97 LEU A C 1
ATOM 754 O O . LEU A 1 97 ? -1.823 -4.993 -0.514 1.00 95.00 97 LEU A O 1
ATOM 758 N N . ALA A 1 98 ? -3.048 -3.113 -0.371 1.00 94.81 98 ALA A N 1
ATOM 759 C CA . ALA A 1 98 ? -4.266 -3.746 0.106 1.00 94.81 98 ALA A CA 1
ATOM 760 C C . ALA A 1 98 ? -4.966 -4.524 -1.018 1.00 94.81 98 ALA A C 1
ATOM 762 O O . ALA A 1 98 ? -5.198 -4.002 -2.111 1.00 94.81 98 ALA A O 1
ATOM 763 N N . SER A 1 99 ? -5.320 -5.783 -0.754 1.00 91.12 99 SER A N 1
ATOM 764 C CA . SER A 1 99 ? -5.975 -6.651 -1.748 1.00 91.12 99 SER A CA 1
ATOM 765 C C . SER A 1 99 ? -7.499 -6.493 -1.785 1.00 91.12 99 SER A C 1
ATOM 767 O O . SER A 1 99 ? -8.142 -6.976 -2.715 1.00 91.12 99 SER A O 1
ATOM 769 N N . ASP A 1 100 ? -8.074 -5.813 -0.793 1.00 91.62 100 ASP A N 1
ATOM 770 C CA . ASP A 1 100 ? -9.499 -5.487 -0.656 1.00 91.62 100 ASP A CA 1
ATOM 771 C C . ASP A 1 100 ? -9.895 -4.189 -1.391 1.00 91.62 100 ASP A C 1
ATOM 773 O O . ASP A 1 100 ? -11.009 -3.699 -1.231 1.00 91.62 100 ASP A O 1
ATOM 777 N N . CYS A 1 101 ? -9.009 -3.639 -2.230 1.00 87.50 101 CYS A N 1
ATOM 778 C CA . CYS A 1 101 ? -9.303 -2.478 -3.067 1.00 87.50 101 CYS A CA 1
ATOM 779 C C . CYS A 1 101 ? -10.500 -2.732 -4.004 1.00 87.50 101 CYS A C 1
ATOM 781 O O . CYS A 1 101 ? -10.503 -3.682 -4.796 1.00 87.50 101 CYS A O 1
ATOM 783 N N . ASN A 1 102 ? -11.488 -1.834 -3.959 1.00 86.69 102 ASN A N 1
ATOM 784 C CA . ASN A 1 102 ? -12.651 -1.836 -4.839 1.00 86.69 102 ASN A CA 1
ATOM 785 C C . ASN A 1 102 ? -12.934 -0.404 -5.347 1.00 86.69 102 ASN A C 1
ATOM 787 O O . ASN A 1 102 ? -13.167 0.475 -4.519 1.00 86.69 102 ASN A O 1
ATOM 791 N N . PRO A 1 103 ? -12.923 -0.148 -6.668 1.00 87.25 103 PRO A N 1
ATOM 792 C CA . PRO A 1 103 ? -12.715 -1.113 -7.745 1.00 87.25 103 PRO A CA 1
ATOM 793 C C . PRO A 1 103 ? -11.246 -1.526 -7.928 1.00 87.25 103 PRO A C 1
ATOM 795 O O . PRO A 1 103 ? -10.331 -0.707 -7.889 1.00 87.25 103 PRO A O 1
ATOM 798 N N . ARG A 1 104 ? -11.022 -2.822 -8.200 1.00 86.25 104 ARG A N 1
ATOM 799 C CA . ARG A 1 104 ? -9.677 -3.435 -8.297 1.00 86.25 104 ARG A CA 1
ATOM 800 C C . ARG A 1 104 ? -8.767 -2.805 -9.357 1.00 86.25 104 ARG A C 1
ATOM 802 O O . ARG A 1 104 ? -7.549 -2.947 -9.280 1.00 86.25 104 ARG A O 1
ATOM 809 N N . TRP A 1 105 ? -9.335 -2.143 -10.367 1.00 88.62 105 TRP A N 1
ATOM 810 C CA . TRP A 1 105 ? -8.557 -1.542 -11.450 1.00 88.62 105 TRP A CA 1
ATOM 811 C C . TRP A 1 105 ? -7.6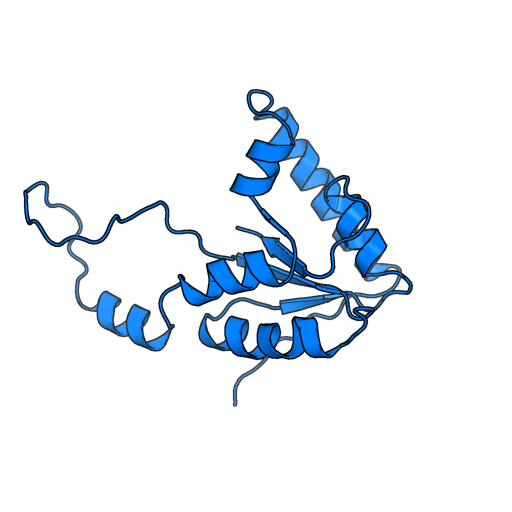96 -0.365 -10.980 1.00 88.62 105 TRP A C 1
ATOM 813 O O . TRP A 1 105 ? -6.647 -0.138 -11.576 1.00 88.62 105 TRP A O 1
ATOM 823 N N . LEU A 1 106 ? -8.067 0.305 -9.879 1.00 87.75 106 LEU A N 1
ATOM 824 C CA . LEU A 1 106 ? -7.350 1.474 -9.356 1.00 87.75 106 LEU A CA 1
ATOM 825 C C . LEU A 1 106 ? -5.878 1.197 -9.056 1.00 87.75 106 LEU A C 1
ATOM 827 O O . LEU A 1 106 ? -5.055 2.086 -9.207 1.00 87.75 106 LEU A O 1
ATOM 831 N N . ALA A 1 107 ? -5.544 -0.019 -8.625 1.00 90.94 107 ALA A N 1
ATOM 832 C CA . ALA A 1 107 ? -4.183 -0.393 -8.251 1.00 90.94 107 ALA A CA 1
ATOM 833 C C . ALA A 1 107 ? -3.552 -1.426 -9.198 1.00 90.94 107 ALA A C 1
ATOM 835 O O . ALA A 1 107 ? -2.464 -1.932 -8.921 1.00 90.94 107 ALA A O 1
ATOM 836 N N . LYS A 1 108 ? -4.212 -1.762 -10.315 1.00 91.00 108 LYS A N 1
ATOM 837 C CA . LYS A 1 108 ? -3.785 -2.855 -11.206 1.00 91.00 108 LYS A CA 1
ATOM 838 C C . LYS A 1 108 ? -2.434 -2.583 -11.875 1.00 91.00 108 LYS A C 1
ATOM 840 O O . LYS A 1 108 ? -1.695 -3.526 -12.151 1.00 91.00 108 LYS A O 1
ATOM 845 N N . HIS A 1 109 ? -2.103 -1.318 -12.127 1.00 92.88 109 HIS A N 1
ATOM 846 C CA . HIS A 1 109 ? -0.843 -0.910 -12.758 1.00 92.88 109 HIS A CA 1
ATOM 847 C C . HIS A 1 109 ? 0.346 -0.900 -11.791 1.00 92.88 109 HIS A C 1
ATOM 849 O O . HIS A 1 109 ? 1.482 -1.082 -12.233 1.00 92.88 109 HIS A O 1
ATOM 855 N N . LEU A 1 110 ? 0.104 -0.731 -10.484 1.00 93.50 110 LEU A N 1
ATOM 856 C CA . LEU A 1 110 ? 1.164 -0.564 -9.484 1.00 93.50 110 LEU A CA 1
ATOM 857 C C . LEU A 1 110 ? 2.197 -1.702 -9.483 1.00 93.50 110 LEU A C 1
ATOM 859 O O . LEU A 1 110 ? 3.387 -1.394 -9.485 1.00 93.50 110 LEU A O 1
ATOM 863 N N . PRO A 1 111 ? 1.821 -2.995 -9.541 1.00 92.94 111 PRO A N 1
ATOM 864 C CA . PRO A 1 111 ? 2.803 -4.078 -9.536 1.00 92.94 111 PRO A CA 1
ATOM 865 C C . PRO A 1 111 ? 3.746 -4.051 -10.742 1.00 92.94 111 PRO A C 1
ATOM 867 O O . PRO A 1 111 ? 4.941 -4.301 -10.595 1.00 92.94 111 PRO A O 1
ATOM 870 N N . SER A 1 112 ? 3.223 -3.727 -11.928 1.00 92.62 112 SER A N 1
ATOM 871 C CA . SER A 1 112 ? 4.030 -3.622 -13.149 1.00 92.62 112 SER A CA 1
ATOM 872 C C . SER A 1 112 ? 4.991 -2.437 -13.064 1.00 92.62 112 SER A C 1
ATOM 874 O O . SER A 1 112 ? 6.178 -2.567 -13.368 1.00 92.62 112 SER A O 1
ATOM 876 N N . LEU A 1 113 ? 4.487 -1.290 -12.602 1.00 92.69 113 LEU A N 1
ATOM 877 C CA . LEU A 1 113 ? 5.279 -0.074 -12.465 1.00 92.69 113 LEU A CA 1
ATOM 878 C C . LEU A 1 113 ? 6.393 -0.240 -11.416 1.00 92.69 113 LEU A C 1
ATOM 880 O O . LEU A 1 113 ? 7.546 0.097 -11.679 1.00 92.69 113 LEU A O 1
ATOM 884 N N . ALA A 1 114 ? 6.084 -0.849 -10.270 1.00 93.00 114 ALA A N 1
ATOM 885 C CA . ALA A 1 114 ? 7.053 -1.154 -9.219 1.00 93.00 114 ALA A CA 1
ATOM 886 C C . ALA A 1 114 ? 8.133 -2.139 -9.694 1.00 93.00 114 ALA A C 1
ATOM 888 O O . ALA A 1 114 ? 9.322 -1.920 -9.455 1.00 93.00 114 ALA A O 1
ATOM 889 N N . SER A 1 115 ? 7.748 -3.174 -10.452 1.00 91.00 115 SER A N 1
ATOM 890 C CA . SER A 1 115 ? 8.694 -4.139 -11.025 1.00 91.00 115 SER A CA 1
ATOM 891 C C . SER A 1 115 ? 9.687 -3.482 -11.987 1.00 91.00 115 SER A C 1
ATOM 893 O O . SER A 1 115 ? 10.865 -3.835 -11.971 1.00 91.00 115 SER A O 1
ATOM 895 N N . SER A 1 116 ? 9.251 -2.504 -12.792 1.00 90.31 116 SER A N 1
ATOM 896 C CA . SER A 1 116 ? 10.140 -1.728 -13.680 1.00 90.31 116 SER A CA 1
ATOM 897 C C . SER A 1 116 ? 11.205 -0.935 -12.909 1.00 90.31 116 SER A C 1
ATOM 899 O O . SER A 1 116 ? 12.282 -0.646 -13.437 1.00 90.31 116 SER A O 1
ATOM 901 N N . ARG A 1 117 ? 10.916 -0.598 -11.647 1.00 89.88 117 ARG A N 1
ATOM 902 C CA . ARG A 1 117 ? 11.788 0.164 -10.745 1.00 89.88 117 ARG A CA 1
ATOM 903 C C . ARG A 1 117 ? 12.504 -0.701 -9.701 1.00 89.88 117 ARG A C 1
ATOM 905 O O . ARG A 1 117 ? 13.188 -0.147 -8.850 1.00 89.88 117 ARG A O 1
ATOM 912 N N . LYS A 1 118 ? 12.367 -2.037 -9.761 1.00 90.31 118 LYS A N 1
ATOM 913 C CA . LYS A 1 118 ? 12.871 -2.985 -8.741 1.00 90.31 118 LYS A CA 1
ATOM 914 C C . LYS A 1 118 ? 12.364 -2.688 -7.316 1.00 90.31 118 LYS A C 1
ATOM 916 O O . LYS A 1 118 ? 13.037 -3.007 -6.343 1.00 90.31 118 LYS A O 1
ATOM 921 N N . VAL A 1 119 ? 11.166 -2.119 -7.183 1.00 92.88 119 VAL A N 1
ATOM 922 C CA . VAL A 1 119 ? 10.539 -1.870 -5.877 1.00 92.88 119 VAL A CA 1
ATOM 923 C C . VAL A 1 119 ? 9.678 -3.083 -5.493 1.00 92.88 119 VAL A C 1
ATOM 925 O O . VAL A 1 119 ? 8.777 -3.444 -6.258 1.00 92.88 119 VAL A O 1
ATOM 928 N N . PRO A 1 120 ? 9.921 -3.738 -4.343 1.00 92.69 120 PRO A N 1
ATOM 929 C CA . PRO A 1 120 ? 9.117 -4.864 -3.889 1.00 92.69 120 PRO A CA 1
ATOM 930 C C . PRO A 1 120 ? 7.692 -4.426 -3.528 1.00 92.69 120 PRO A C 1
ATOM 932 O O . PRO A 1 120 ? 7.476 -3.409 -2.868 1.00 92.69 120 PRO A O 1
ATOM 935 N N . VAL A 1 121 ? 6.713 -5.236 -3.940 1.00 93.50 121 VAL A N 1
ATOM 936 C CA . VAL A 1 121 ? 5.298 -5.057 -3.589 1.00 93.50 121 VAL A CA 1
ATOM 937 C C . VAL A 1 121 ? 4.873 -6.170 -2.645 1.00 93.50 121 VAL A C 1
ATOM 939 O O . VAL A 1 121 ? 4.928 -7.352 -2.993 1.00 93.50 121 VAL A O 1
ATOM 942 N N . ILE A 1 122 ? 4.414 -5.771 -1.467 1.00 92.94 122 ILE A N 1
ATOM 943 C CA . ILE A 1 122 ? 3.936 -6.637 -0.401 1.00 92.94 122 ILE A CA 1
ATOM 944 C C . ILE A 1 122 ? 2.412 -6.557 -0.373 1.00 92.94 122 ILE A C 1
ATOM 946 O O . ILE A 1 122 ? 1.834 -5.498 -0.131 1.00 92.94 122 ILE A O 1
ATOM 950 N N . TYR A 1 123 ? 1.750 -7.685 -0.617 1.00 92.06 123 TYR A N 1
ATOM 951 C CA . TYR A 1 123 ? 0.290 -7.736 -0.627 1.00 92.06 123 TYR A CA 1
ATOM 952 C C . TYR A 1 123 ? -0.257 -8.001 0.770 1.00 92.06 123 TYR A C 1
ATOM 954 O O . TYR A 1 123 ? 0.158 -8.944 1.447 1.00 92.06 123 TYR A O 1
ATOM 962 N N . VAL A 1 124 ? -1.249 -7.208 1.154 1.00 92.25 124 VAL A N 1
ATOM 963 C CA . VAL A 1 124 ? -2.029 -7.354 2.381 1.00 92.25 124 VAL A CA 1
ATOM 964 C C . VAL A 1 124 ? -3.341 -8.039 2.005 1.00 92.25 124 VAL A C 1
ATOM 966 O O . VAL A 1 124 ? -4.217 -7.421 1.392 1.00 92.25 124 VAL A O 1
ATOM 969 N N . LYS A 1 125 ? -3.449 -9.342 2.292 1.00 88.19 125 LYS A N 1
ATOM 970 C CA . LYS A 1 125 ? -4.616 -10.186 1.965 1.00 88.19 125 LYS A CA 1
ATOM 971 C C . LYS A 1 125 ? -5.414 -10.527 3.218 1.00 88.19 125 LYS A C 1
ATOM 973 O O . LYS A 1 125 ? -5.537 -11.687 3.593 1.00 88.19 125 LYS A O 1
ATOM 978 N N . ASP A 1 126 ? -5.935 -9.505 3.877 1.00 83.50 126 ASP A N 1
ATOM 979 C CA . ASP A 1 126 ? -6.755 -9.673 5.075 1.00 83.50 126 ASP A CA 1
ATOM 980 C C . ASP A 1 126 ? -8.133 -9.042 4.891 1.00 83.50 126 ASP A C 1
ATOM 982 O O . ASP A 1 126 ? -8.310 -8.162 4.037 1.00 83.50 126 ASP A O 1
ATOM 986 N N . LYS A 1 127 ? -9.116 -9.489 5.679 1.00 83.12 127 LYS A N 1
ATOM 987 C CA . LYS A 1 127 ? -10.430 -8.837 5.713 1.00 83.12 127 LYS A CA 1
ATOM 988 C C . LYS A 1 127 ? -10.231 -7.419 6.258 1.00 83.12 127 LYS A C 1
ATOM 990 O O . LYS A 1 127 ? -9.809 -7.254 7.395 1.00 83.12 127 LYS A O 1
ATOM 995 N N . GLY A 1 128 ? -10.493 -6.405 5.434 1.00 88.44 128 GLY A N 1
ATOM 996 C CA . GLY A 1 128 ? -10.214 -5.011 5.789 1.00 88.44 128 GLY A CA 1
ATOM 997 C C . GLY A 1 128 ? -8.727 -4.643 5.739 1.00 88.44 128 GLY A C 1
ATOM 998 O O . GLY A 1 128 ? -8.282 -3.796 6.510 1.00 88.44 128 GLY A O 1
ATOM 999 N N . GLY A 1 129 ? -7.935 -5.261 4.857 1.00 91.31 129 GLY A N 1
ATOM 1000 C CA . GLY A 1 129 ? -6.519 -4.920 4.673 1.00 91.31 129 GLY A CA 1
ATOM 1001 C C . GLY A 1 129 ? -6.267 -3.419 4.476 1.00 91.31 129 GLY A C 1
ATOM 1002 O O . GLY A 1 129 ? -5.298 -2.886 5.014 1.00 91.31 129 GLY A O 1
ATOM 1003 N N . SER A 1 130 ? -7.165 -2.722 3.780 1.00 93.94 130 SER A N 1
ATOM 1004 C CA . SER A 1 130 ? -7.091 -1.271 3.587 1.00 93.94 130 SER A CA 1
ATOM 1005 C C . SER A 1 130 ? -7.323 -0.468 4.873 1.00 93.94 130 SER A C 1
ATOM 1007 O O . SER A 1 130 ? -6.675 0.559 5.075 1.00 93.94 130 SER A O 1
ATOM 1009 N N . LEU A 1 131 ? -8.202 -0.934 5.765 1.00 94.38 131 LEU A N 1
ATOM 1010 C CA . LEU A 1 131 ? -8.410 -0.344 7.091 1.00 94.38 131 LEU A CA 1
ATOM 1011 C C . LEU A 1 131 ? -7.135 -0.483 7.926 1.00 94.38 131 LEU A C 1
ATOM 1013 O O . LEU A 1 131 ? -6.590 0.514 8.388 1.00 94.38 131 LEU A O 1
ATOM 1017 N N . ARG A 1 132 ? -6.599 -1.705 8.009 1.00 92.56 132 ARG A N 1
ATOM 1018 C CA . ARG A 1 132 ? -5.397 -2.016 8.795 1.00 92.56 132 ARG A CA 1
ATOM 1019 C C . ARG A 1 132 ? -4.159 -1.241 8.340 1.00 92.56 132 ARG A C 1
ATOM 1021 O O . ARG A 1 132 ? -3.342 -0.832 9.160 1.00 92.56 132 ARG A O 1
ATOM 1028 N N . LEU A 1 133 ? -4.011 -1.027 7.032 1.00 93.69 133 LEU A N 1
ATOM 1029 C CA . LEU A 1 133 ? -2.965 -0.151 6.502 1.00 93.69 133 LEU A CA 1
ATOM 1030 C C . LEU A 1 133 ? -3.196 1.318 6.874 1.00 93.69 133 LEU A C 1
ATOM 1032 O O . LEU A 1 133 ? -2.238 2.026 7.165 1.00 93.69 133 LEU A O 1
ATOM 1036 N N . GLY A 1 134 ? -4.447 1.783 6.874 1.00 93.69 134 GLY A N 1
ATOM 1037 C CA . GLY A 1 134 ? -4.787 3.131 7.330 1.00 93.69 134 GLY A CA 1
ATOM 1038 C C . GLY A 1 134 ? -4.419 3.351 8.797 1.00 93.69 134 GLY A C 1
ATOM 1039 O O . GLY A 1 134 ? -3.758 4.339 9.119 1.00 93.69 134 GLY A O 1
ATOM 1040 N N . GLU A 1 135 ? -4.782 2.402 9.659 1.00 93.94 135 GLU A N 1
ATOM 1041 C CA . GLU A 1 135 ? -4.525 2.444 11.103 1.00 93.94 135 GLU A CA 1
ATOM 1042 C C . GLU A 1 135 ? -3.035 2.601 11.424 1.00 93.94 135 GLU A C 1
ATOM 1044 O O . GLU A 1 135 ? -2.689 3.434 12.262 1.00 93.94 135 GLU A O 1
ATOM 1049 N N . LEU A 1 136 ? -2.154 1.916 10.678 1.00 92.06 136 LEU A N 1
ATOM 1050 C CA . LEU A 1 136 ? -0.693 2.024 10.811 1.00 92.06 136 LEU A CA 1
ATOM 1051 C C . LEU A 1 136 ? -0.194 3.480 10.782 1.00 92.06 136 LEU A C 1
ATOM 1053 O O . LEU A 1 136 ? 0.771 3.827 11.457 1.00 92.06 136 LEU A O 1
ATOM 1057 N N . LEU A 1 137 ? -0.850 4.334 9.991 1.00 91.94 137 LEU A N 1
ATOM 1058 C CA . LEU A 1 137 ? -0.479 5.737 9.791 1.00 91.94 137 LEU A CA 1
ATOM 1059 C C . LEU A 1 137 ? -1.486 6.711 10.426 1.00 91.94 137 LEU A C 1
ATOM 1061 O O . LEU A 1 137 ? -1.490 7.898 10.087 1.00 91.94 137 LEU A O 1
ATOM 1065 N N . LYS A 1 138 ? -2.350 6.228 11.330 1.00 92.06 138 LYS A N 1
ATOM 1066 C CA . LYS A 1 138 ? -3.424 7.006 11.982 1.00 92.06 138 LYS A CA 1
ATOM 1067 C C . LYS A 1 138 ? -4.385 7.646 10.966 1.00 92.06 138 LYS A C 1
ATOM 1069 O O . LYS A 1 138 ? -4.830 8.784 11.127 1.00 92.06 138 LYS A O 1
ATOM 1074 N N . LEU A 1 139 ? -4.688 6.912 9.895 1.00 92.75 139 LEU A N 1
ATOM 1075 C CA . LEU A 1 139 ? -5.647 7.260 8.846 1.00 92.75 139 LEU A CA 1
ATOM 1076 C C . LEU A 1 139 ? -6.856 6.319 8.902 1.00 92.75 139 LEU A C 1
ATOM 1078 O O . LEU A 1 139 ? -6.782 5.228 9.452 1.00 92.75 139 LEU A O 1
ATOM 1082 N N . LYS A 1 140 ? -7.975 6.719 8.284 1.00 92.75 140 LYS A N 1
ATOM 1083 C CA . LYS A 1 140 ? -9.183 5.875 8.232 1.00 92.75 140 LYS A CA 1
ATOM 1084 C C . LYS A 1 140 ? -8.966 4.605 7.407 1.00 92.75 140 LYS A C 1
ATOM 1086 O O . LYS A 1 140 ? -9.374 3.528 7.812 1.00 92.75 140 LYS A O 1
ATOM 1091 N N . THR A 1 141 ? -8.361 4.752 6.231 1.00 94.75 141 THR A N 1
ATOM 1092 C CA . THR A 1 141 ? -8.066 3.664 5.294 1.00 94.75 141 THR A CA 1
ATOM 1093 C C . THR A 1 141 ? -6.875 4.056 4.421 1.00 94.75 141 THR A C 1
ATOM 1095 O O . THR A 1 141 ? -6.615 5.242 4.198 1.00 94.75 141 THR A O 1
ATOM 1098 N N . ALA A 1 142 ? -6.152 3.066 3.902 1.00 95.12 142 ALA A N 1
ATOM 1099 C CA . ALA A 1 142 ? -5.125 3.246 2.887 1.00 95.12 142 ALA A CA 1
ATOM 1100 C C . ALA A 1 142 ? -5.089 2.032 1.949 1.00 95.12 142 ALA A C 1
ATOM 1102 O O . ALA A 1 142 ? -4.913 0.899 2.380 1.00 95.12 142 ALA A O 1
ATOM 1103 N N . ILE A 1 143 ? -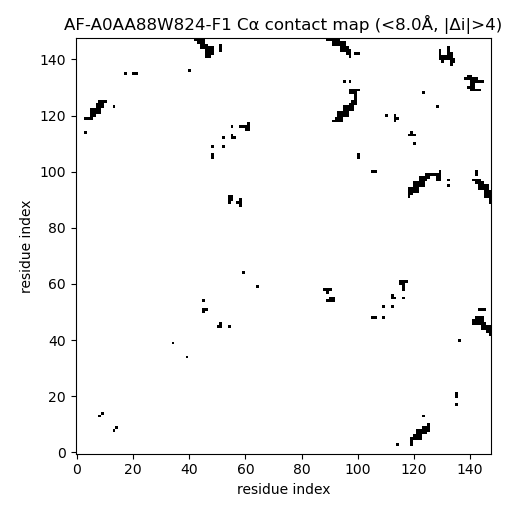5.231 2.270 0.644 1.00 95.00 143 ILE A N 1
ATOM 1104 C CA . ILE A 1 143 ? -5.152 1.201 -0.368 1.00 95.00 143 ILE A CA 1
ATOM 1105 C C . ILE A 1 143 ? -3.696 0.836 -0.670 1.00 95.00 143 ILE A C 1
ATOM 1107 O O . ILE A 1 143 ? -3.382 -0.330 -0.877 1.00 95.00 143 ILE A O 1
ATOM 1111 N N . ALA A 1 144 ? -2.807 1.827 -0.705 1.00 96.19 144 ALA A N 1
ATOM 1112 C CA . ALA A 1 144 ? -1.393 1.640 -0.990 1.00 96.19 144 ALA A CA 1
ATOM 1113 C C . ALA A 1 144 ? -0.559 2.536 -0.074 1.00 96.19 144 ALA A C 1
ATOM 1115 O O . ALA A 1 144 ? -0.925 3.691 0.149 1.00 96.19 144 ALA A O 1
ATOM 1116 N N . ILE A 1 145 ? 0.556 2.014 0.427 1.00 96.44 145 ILE A N 1
ATOM 1117 C CA . ILE A 1 145 ? 1.550 2.766 1.193 1.00 96.44 145 ILE A CA 1
ATOM 1118 C C . ILE A 1 145 ? 2.918 2.470 0.589 1.00 96.44 145 ILE A C 1
ATOM 1120 O O . ILE A 1 145 ? 3.377 1.333 0.617 1.00 96.44 145 ILE A O 1
ATOM 1124 N N . GLY A 1 146 ? 3.564 3.487 0.034 1.00 95.19 146 GLY A N 1
ATOM 1125 C CA . GLY A 1 146 ? 4.969 3.440 -0.348 1.00 95.19 146 GLY A CA 1
ATOM 1126 C C . GLY A 1 146 ? 5.838 3.897 0.817 1.00 95.19 146 GLY A C 1
ATOM 1127 O O . GLY A 1 146 ? 5.631 5.001 1.319 1.00 95.19 146 GLY A O 1
ATOM 1128 N N . VAL A 1 147 ? 6.798 3.073 1.220 1.00 93.38 147 VAL A N 1
ATOM 1129 C CA . VAL A 1 147 ? 7.835 3.418 2.205 1.00 93.38 147 VAL A CA 1
ATOM 1130 C C . VAL A 1 147 ? 8.997 4.070 1.460 1.00 93.38 147 VAL A C 1
ATOM 1132 O O . VAL A 1 147 ? 9.442 3.512 0.453 1.00 93.38 147 VAL A O 1
ATOM 1135 N N . LYS A 1 148 ? 9.435 5.248 1.907 1.00 91.12 148 LYS A N 1
ATOM 1136 C CA . LYS A 1 148 ? 10.568 5.996 1.341 1.00 91.12 148 LYS A CA 1
ATOM 1137 C C . LYS A 1 148 ? 11.852 5.713 2.100 1.00 91.12 148 LYS A C 1
ATOM 1139 O O . LYS A 1 148 ? 11.776 5.552 3.334 1.00 91.12 148 LYS A O 1
#

InterPro domains:
  IPR004038 Ribosomal protein eL8/eL30/eS12/Gadd45 [PF01248] (92-142)
  IPR029064 Ribosomal protein eL30-like superfamily [G3DSA:3.30.1330.30] (27-148)
  IPR029064 Ribosomal protein eL30-like superfamily [SSF55315] (16-148)

Secondary structure (DSSP, 8-state):
-------EE-HHHHHHHHHHHHHHHHHHHHHTTTS-HHHHHHHHEEESHHHHHHHHHHSPPHHHHHHHTT----------------------SEEEEETT-SSGGGGTTHHHHHHHTT--EEEE-STTHHHHHHHHTTSS--SEEEE-

Foldseek 3Di:
DQPQPAAEDEDPRVVVVLVVLLVVVVVVCVVPVPDDLVVVCVVFKQFALVSLLVLLVPADFPVVVVVVVVDDDDDDDDDDDDDDPPDPNSDFQEKEAEPPDPVPVSCPCVVVSCSRRVHHYYYYDYDLSQCSVQVSSVHRGTRMMTGD

pLDDT: mean 79.32, std 20.02, range [25.97, 96.44]

Solvent-accessible surface area (backbone atoms only — not comparable to full-atom values): 8628 Å² total; per-residue (Å²): 135,83,84,74,73,67,50,70,36,39,66,71,64,34,53,54,52,51,53,53,51,41,50,50,52,51,52,58,39,70,76,49,70,89,51,60,68,74,59,50,46,58,72,44,38,25,69,29,56,67,46,36,47,58,38,58,71,70,37,70,46,53,75,54,49,60,63,58,63,77,66,85,71,85,85,81,94,76,94,76,96,69,99,65,88,84,60,83,86,62,51,62,69,34,30,46,34,26,66,66,49,80,69,59,72,75,57,62,60,52,64,62,56,28,55,53,55,75,28,47,52,34,38,29,62,38,94,58,22,22,38,60,50,6,50,68,72,79,38,81,56,28,50,24,40,25,38,80

Nearest PDB structures (foldseek):
  5g4v-assembly1_C  TM=8.311E-01  e=3.522E-05  Archaeoglobus fulgidus
  2aif-assembly1_A  TM=8.181E-01  e=4.021E-05  Cryptosporidium parvum
  8hl5-assembly1_L7A1  TM=8.046E-01  e=7.801E-05  Sulfolobus acidocaldarius DSM 639
  7ohy-assembly1_G  TM=6.932E-01  e=3.085E-05  Saccharomyces cerevisiae S288C
  4v3p-assembly1_LH  TM=7.116E-01  e=1.973E-04  Triticum aestivum

Organism: NCBI:txid1293975

Radius of gyration: 17.5 Å; Cα contacts (8 Å, |Δi|>4): 182; chains: 1; bounding box: 47×40×38 Å

Sequence (148 aa):
MVLTYRSCYQGEGLVRLLKLLEREIETVRIFNTNLPHKIWLKQHFSVGVNDVTRVLERMPPVAAAAAATGSFSRLDVSNRDSTGNAGPTLQLQAILLASDCNPRWLAKHLPSLASSRKVPVIYVKDKGGSLRLGELLKLKTAIAIGVK